Protein AF-A0A7K3UC70-F1 (afdb_monomer_lite)

Organism: NCBI:txid396

Foldseek 3Di:
DPPPFFQFAPALVVLLVVLVVLLVCCLVVLPDPLVSQLSSQLSNLLLVLLVVLVVVVDDDPVSLVVSLVSSLVSSVVSSVSSCVSHPDNPPPSLAPDPCDVVNLCCLQVVLVVLVVVLVVVVVVVDPDPDDPVVVVVCNHGGPNPSSSNSSSSNSRSNSNVNSVVSSVVNVCVVDDDD

Radius of gyration: 18.31 Å; chains: 1; bounding box: 40×29×71 Å

pLDDT: mean 73.41, std 16.17, range [37.94, 95.94]

Sequence (178 aa):
MSDIRLGIGCYPILITIVASYIYLKSILEKKFNRQEIIFSSLIMSIFLASIIYYLNGTVSTQHFVASQVMATVFFFLLVQMAMSNAAVNPGPVLLDGGARHTTLAAIVLLPAPALLIGDYVMAHISPRCTGAKCAAFEFIFGSDEIFTVFYWLNTIGSVLLISGVVSIIILTRRFPNK

Structure (mmCIF, N/CA/C/O backbone):
data_AF-A0A7K3UC70-F1
#
_entry.id   AF-A0A7K3UC70-F1
#
loop_
_atom_site.group_PDB
_atom_site.id
_atom_site.type_symbol
_atom_site.label_atom_id
_atom_site.label_alt_id
_atom_site.label_comp_id
_atom_site.label_asym_id
_atom_site.label_entity_id
_atom_site.label_seq_id
_atom_site.pdbx_PDB_ins_code
_atom_site.Cartn_x
_atom_site.Cartn_y
_atom_site.Cartn_z
_atom_site.occupancy
_atom_site.B_iso_or_equiv
_atom_site.auth_seq_id
_atom_site.auth_comp_id
_atom_site.auth_asym_id
_atom_site.auth_atom_id
_atom_site.pdbx_PDB_model_num
ATOM 1 N N . MET A 1 1 ? -0.541 -1.986 -35.981 1.00 41.59 1 MET A N 1
ATOM 2 C CA . MET A 1 1 ? -1.310 -1.971 -34.722 1.00 41.59 1 MET A CA 1
ATOM 3 C C . MET A 1 1 ? -0.485 -1.164 -33.749 1.00 41.59 1 MET A C 1
ATOM 5 O O . MET A 1 1 ? 0.656 -1.527 -33.518 1.00 41.59 1 MET A O 1
ATOM 9 N N . SER A 1 2 ? -0.980 -0.007 -33.329 1.00 37.94 2 SER A N 1
ATOM 10 C CA . SER A 1 2 ? -0.282 0.857 -32.381 1.00 37.94 2 SER A CA 1
ATOM 11 C C . SER A 1 2 ? -0.280 0.141 -31.033 1.00 37.94 2 SER A C 1
ATOM 13 O O . SER A 1 2 ? -1.349 -0.027 -30.449 1.00 37.94 2 SER A O 1
ATOM 15 N N . ASP A 1 3 ? 0.877 -0.349 -30.590 1.00 44.00 3 ASP A N 1
ATOM 16 C CA . ASP A 1 3 ? 1.018 -0.989 -29.284 1.00 44.00 3 ASP A CA 1
ATOM 17 C C . ASP A 1 3 ? 0.645 0.027 -28.202 1.00 44.00 3 ASP A C 1
ATOM 19 O O . ASP A 1 3 ? 1.402 0.953 -27.903 1.00 44.00 3 ASP A O 1
ATOM 23 N N . ILE A 1 4 ? -0.550 -0.123 -27.631 1.00 49.44 4 ILE A N 1
ATOM 24 C CA . ILE A 1 4 ? -0.954 0.593 -26.424 1.00 49.44 4 ILE A CA 1
ATOM 25 C C . ILE A 1 4 ? -0.129 -0.015 -25.290 1.00 49.44 4 ILE A C 1
ATOM 27 O O . ILE A 1 4 ? -0.556 -0.952 -24.617 1.00 49.44 4 ILE A O 1
ATOM 31 N N . ARG A 1 5 ? 1.094 0.484 -25.112 1.00 53.06 5 ARG A N 1
ATOM 32 C CA . ARG A 1 5 ? 1.889 0.194 -23.923 1.00 53.06 5 ARG A CA 1
ATOM 33 C C . ARG A 1 5 ? 1.264 0.947 -22.758 1.00 53.06 5 ARG A C 1
ATOM 35 O O . ARG A 1 5 ? 1.411 2.160 -22.628 1.00 53.06 5 ARG A O 1
ATOM 42 N N . LEU A 1 6 ? 0.507 0.223 -21.943 1.00 59.06 6 LEU A N 1
ATOM 43 C CA . LEU A 1 6 ? 0.057 0.706 -20.647 1.00 59.06 6 LEU A CA 1
ATOM 44 C C . LEU A 1 6 ? 1.291 0.859 -19.753 1.00 59.06 6 LEU A C 1
ATOM 46 O O . LEU A 1 6 ? 1.900 -0.133 -19.357 1.00 59.06 6 LEU A O 1
ATOM 50 N N . GLY A 1 7 ? 1.664 2.105 -19.447 1.00 74.06 7 GLY A N 1
ATOM 51 C CA . GLY A 1 7 ? 2.764 2.374 -18.517 1.00 74.06 7 GLY A CA 1
ATOM 52 C C . GLY A 1 7 ? 2.517 1.701 -17.163 1.00 74.06 7 GLY A C 1
ATOM 53 O O . GLY A 1 7 ? 3.372 0.988 -16.651 1.00 74.06 7 GLY A O 1
ATOM 54 N N . ILE A 1 8 ? 1.293 1.817 -16.647 1.00 82.81 8 ILE A N 1
ATOM 55 C CA . ILE A 1 8 ? 0.839 1.145 -15.427 1.00 82.81 8 ILE A CA 1
ATOM 56 C C . ILE A 1 8 ? -0.019 -0.065 -15.808 1.00 82.81 8 ILE A C 1
ATOM 58 O O . ILE A 1 8 ? -0.987 0.082 -16.554 1.00 82.81 8 ILE A O 1
ATOM 62 N N . GLY A 1 9 ? 0.296 -1.248 -15.277 1.00 82.19 9 GLY A N 1
ATOM 63 C CA . GLY A 1 9 ? -0.438 -2.474 -15.597 1.00 82.19 9 GLY A CA 1
ATOM 64 C C . GLY A 1 9 ? -1.866 -2.511 -15.065 1.00 82.19 9 GLY A C 1
ATOM 65 O O . GLY A 1 9 ? -2.245 -1.779 -14.146 1.00 82.19 9 GLY A O 1
ATOM 66 N N . CYS A 1 10 ? -2.671 -3.425 -15.605 1.0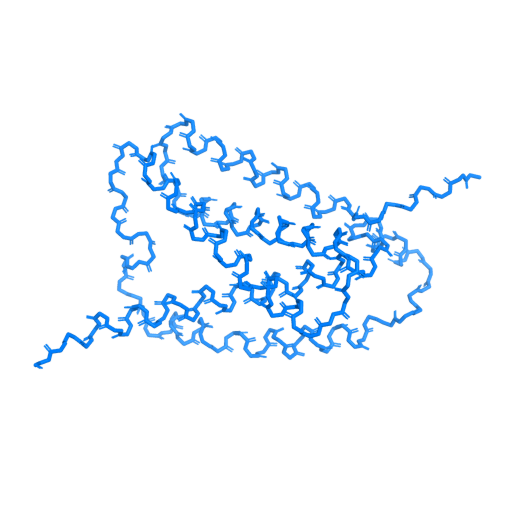0 82.81 10 CYS A N 1
ATOM 67 C CA . CYS A 1 10 ? -4.068 -3.560 -15.198 1.00 82.81 10 CYS A CA 1
ATOM 68 C C . CYS A 1 10 ? -4.226 -4.023 -13.740 1.00 82.81 10 CYS A C 1
ATOM 70 O O . CYS A 1 10 ? -5.171 -3.604 -13.074 1.00 82.81 10 CYS A O 1
ATOM 72 N N . TYR A 1 11 ? -3.321 -4.854 -13.218 1.00 83.94 11 TYR A N 1
ATOM 73 C CA . TYR A 1 11 ? -3.406 -5.375 -11.850 1.00 83.94 11 TYR A CA 1
ATOM 74 C C . TYR A 1 11 ? -3.355 -4.285 -10.766 1.00 83.94 11 TYR A C 1
ATOM 76 O O . TYR A 1 11 ? -4.316 -4.206 -9.997 1.00 83.94 11 TYR A O 1
ATOM 84 N N . PRO A 1 12 ? -2.315 -3.421 -10.687 1.00 84.06 12 PRO A N 1
ATOM 85 C CA . PRO A 1 12 ? -2.241 -2.379 -9.659 1.00 84.06 12 PRO A CA 1
ATOM 86 C C . PRO A 1 12 ? -3.416 -1.393 -9.736 1.00 84.06 12 PRO A C 1
ATOM 88 O O . PRO A 1 12 ? -3.856 -0.884 -8.705 1.00 84.06 12 PRO A O 1
ATOM 91 N N . ILE A 1 13 ? -3.978 -1.171 -10.928 1.00 88.00 13 ILE A N 1
ATOM 92 C CA . ILE A 1 13 ? -5.171 -0.338 -11.119 1.00 88.00 13 ILE A CA 1
ATOM 93 C C . ILE A 1 13 ? -6.411 -1.049 -10.565 1.00 88.00 13 ILE A C 1
ATOM 95 O O . ILE A 1 13 ? -7.107 -0.503 -9.708 1.00 88.00 13 ILE A O 1
ATOM 99 N N . LEU A 1 14 ? -6.682 -2.278 -11.014 1.00 86.25 14 LEU A N 1
ATOM 100 C CA . LEU A 1 14 ? -7.871 -3.037 -10.620 1.00 86.25 14 LEU A CA 1
ATOM 101 C C . LEU A 1 14 ? -7.903 -3.302 -9.115 1.00 86.25 14 LEU A C 1
ATOM 103 O O . LEU A 1 14 ? -8.939 -3.091 -8.482 1.00 86.25 14 LEU A O 1
ATOM 107 N N . ILE A 1 15 ? -6.777 -3.713 -8.524 1.00 87.44 15 ILE A N 1
ATOM 108 C CA . ILE A 1 15 ? -6.712 -3.974 -7.084 1.00 87.44 15 ILE A CA 1
ATOM 109 C C . ILE A 1 15 ? -6.933 -2.693 -6.276 1.00 87.44 15 ILE A C 1
ATOM 111 O O . ILE A 1 15 ? -7.636 -2.730 -5.268 1.00 87.44 15 ILE A O 1
ATOM 115 N N . THR A 1 16 ? -6.425 -1.549 -6.745 1.00 91.81 16 THR A N 1
ATOM 116 C CA . THR A 1 16 ? -6.660 -0.256 -6.091 1.00 91.81 16 THR A CA 1
ATOM 117 C 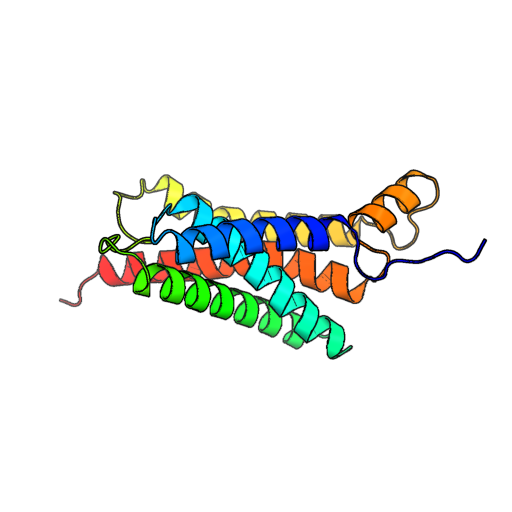C . THR A 1 16 ? -8.111 0.188 -6.210 1.00 91.81 16 THR A C 1
ATOM 119 O O . THR A 1 16 ? -8.658 0.703 -5.237 1.00 91.81 16 THR A O 1
ATOM 122 N N . ILE A 1 17 ? -8.771 -0.042 -7.349 1.00 93.56 17 ILE A N 1
ATOM 123 C CA . ILE A 1 17 ? -10.206 0.245 -7.516 1.00 93.56 17 ILE A CA 1
ATOM 124 C C . ILE A 1 17 ? -11.032 -0.599 -6.541 1.00 93.56 17 ILE A C 1
ATOM 126 O O . ILE A 1 17 ? -11.879 -0.059 -5.829 1.00 93.56 17 ILE A O 1
ATOM 130 N N . VAL A 1 18 ? -10.761 -1.906 -6.463 1.00 92.50 18 VAL A N 1
ATOM 131 C CA . VAL A 1 18 ? -11.453 -2.815 -5.536 1.00 92.50 18 VAL A CA 1
ATOM 132 C C . VAL A 1 18 ? -11.194 -2.413 -4.083 1.00 92.50 18 VAL A C 1
ATOM 134 O O . VAL A 1 18 ? -12.140 -2.309 -3.302 1.00 92.50 18 VAL A O 1
ATOM 137 N N . ALA A 1 19 ? -9.942 -2.124 -3.722 1.00 90.56 19 ALA A N 1
ATOM 138 C CA . ALA A 1 19 ? -9.577 -1.647 -2.390 1.00 90.56 19 ALA A CA 1
ATOM 139 C C . ALA A 1 19 ? -10.296 -0.336 -2.043 1.00 90.56 19 ALA A C 1
ATOM 141 O O . ALA A 1 19 ? -10.899 -0.234 -0.978 1.00 90.56 19 ALA A O 1
ATOM 142 N N . SER A 1 20 ? -10.310 0.626 -2.967 1.00 95.50 20 SER A N 1
ATOM 143 C CA . SER A 1 20 ? -10.996 1.911 -2.794 1.00 95.50 20 SER A CA 1
ATOM 144 C C . SER A 1 20 ? -12.498 1.727 -2.609 1.00 95.50 20 SER A C 1
ATOM 146 O O . SER A 1 20 ? -13.086 2.353 -1.730 1.00 95.50 20 SER A O 1
ATOM 148 N N . TYR A 1 21 ? -13.123 0.834 -3.382 1.00 95.94 21 TYR A N 1
ATOM 149 C CA . TYR A 1 21 ? -14.537 0.498 -3.227 1.00 95.94 21 TYR A CA 1
ATOM 150 C C . TYR A 1 21 ? -14.833 -0.102 -1.846 1.00 95.94 21 TYR A C 1
ATOM 152 O O . TYR A 1 21 ? -15.752 0.359 -1.171 1.00 95.94 21 TYR A O 1
ATOM 160 N N . ILE A 1 22 ? -14.044 -1.085 -1.399 1.00 92.69 22 ILE A N 1
ATOM 161 C CA . ILE A 1 22 ? -14.200 -1.716 -0.076 1.00 92.69 22 ILE A CA 1
ATOM 162 C C . ILE A 1 22 ? -14.021 -0.681 1.044 1.00 92.69 22 ILE A C 1
ATOM 164 O O . ILE A 1 22 ? -14.820 -0.640 1.984 1.00 92.69 22 ILE A O 1
ATOM 168 N N . TYR A 1 23 ? -13.009 0.181 0.930 1.00 94.06 23 TYR A N 1
ATOM 169 C CA . TYR A 1 23 ? -12.727 1.233 1.903 1.00 94.06 23 TYR A CA 1
ATOM 170 C C . TYR A 1 23 ? -13.873 2.248 1.992 1.00 94.06 23 TYR A C 1
ATOM 172 O O . TYR A 1 23 ? -14.397 2.509 3.077 1.00 94.06 23 TYR A O 1
ATOM 180 N N . LEU A 1 24 ? -14.326 2.770 0.847 1.00 94.56 24 LEU A N 1
ATOM 181 C CA . LEU A 1 24 ? -15.444 3.715 0.776 1.00 94.56 24 LEU A CA 1
ATOM 182 C C . LEU A 1 24 ? -16.738 3.094 1.297 1.00 94.56 24 LEU A C 1
ATOM 184 O O . LEU A 1 24 ? -17.438 3.723 2.087 1.00 94.56 24 LEU A O 1
ATOM 188 N N . LYS A 1 25 ? -17.035 1.849 0.910 1.00 93.06 25 LYS A N 1
ATOM 189 C CA . LYS A 1 25 ? -18.185 1.102 1.425 1.00 93.06 25 LYS A CA 1
ATOM 190 C C . LYS A 1 25 ? -18.126 0.982 2.950 1.00 93.06 25 LYS A C 1
ATOM 192 O O . LYS A 1 25 ? -19.127 1.246 3.609 1.00 93.06 25 LYS A O 1
ATOM 197 N N . SER A 1 26 ? -16.961 0.651 3.510 1.00 88.88 26 SER A N 1
ATOM 198 C CA . SER A 1 26 ? -16.768 0.533 4.964 1.00 88.88 26 SER A CA 1
ATOM 199 C C . SER A 1 26 ? -17.029 1.857 5.691 1.00 88.88 26 SER A C 1
ATOM 201 O O . SER A 1 26 ? -17.698 1.872 6.726 1.00 88.88 26 SER A O 1
ATOM 203 N N . ILE A 1 27 ? -16.565 2.979 5.126 1.00 91.06 27 ILE A N 1
ATOM 204 C CA . ILE A 1 27 ? -16.821 4.322 5.669 1.00 91.06 27 ILE A CA 1
ATOM 205 C C . ILE A 1 27 ? -18.306 4.689 5.577 1.00 91.06 27 ILE A C 1
ATOM 207 O O . ILE A 1 27 ? -18.882 5.150 6.563 1.00 91.06 27 ILE A O 1
ATOM 211 N N . LEU A 1 28 ? -18.937 4.482 4.418 1.00 91.81 28 LEU A N 1
ATOM 212 C CA . LEU A 1 28 ? -20.335 4.854 4.180 1.00 91.81 28 LEU A CA 1
ATOM 213 C C . LEU A 1 28 ? -21.306 4.032 5.031 1.00 91.81 28 LEU A C 1
ATOM 215 O O . LEU A 1 28 ? -22.245 4.582 5.604 1.00 91.81 28 LEU A O 1
ATOM 219 N N . GLU A 1 29 ? -21.064 2.726 5.157 1.00 90.56 29 GLU A N 1
ATOM 220 C CA . GLU A 1 29 ? -21.867 1.845 6.010 1.00 90.56 29 GLU A CA 1
ATOM 221 C C . GLU A 1 29 ? -21.551 2.014 7.504 1.00 90.56 29 GLU A C 1
ATOM 223 O O . GLU A 1 29 ? -22.253 1.445 8.342 1.00 90.56 29 GLU A O 1
ATOM 228 N N . LYS A 1 30 ? -20.492 2.762 7.851 1.00 86.31 30 LYS A N 1
ATOM 229 C CA . LYS A 1 30 ? -19.955 2.917 9.215 1.00 86.31 30 LYS A CA 1
ATOM 230 C C . LYS A 1 30 ? -19.663 1.585 9.922 1.00 86.31 30 LYS A C 1
ATOM 232 O O . LYS A 1 30 ? -19.593 1.535 11.154 1.00 86.31 30 LYS A O 1
ATOM 237 N N . LYS A 1 31 ? -19.495 0.502 9.155 1.00 83.75 31 LYS A N 1
ATOM 238 C CA . LYS A 1 31 ? -19.147 -0.830 9.653 1.00 83.75 31 LYS A CA 1
ATOM 239 C C . LYS A 1 31 ? -17.636 -0.964 9.673 1.00 83.75 31 LYS A C 1
ATOM 241 O O . LYS A 1 31 ? -16.978 -0.871 8.641 1.00 83.75 31 LYS A O 1
ATOM 246 N N . PHE A 1 32 ? -17.090 -1.222 10.854 1.00 81.56 32 PHE A N 1
ATOM 247 C CA . PHE A 1 32 ? -15.655 -1.383 11.018 1.00 81.56 32 PHE A CA 1
ATOM 248 C C . PHE A 1 32 ? -15.257 -2.859 10.900 1.00 81.56 32 PHE A C 1
ATOM 250 O O . PHE A 1 32 ? -15.145 -3.563 11.904 1.00 81.56 32 PHE A O 1
ATOM 257 N N . ASN A 1 33 ? -15.033 -3.341 9.673 1.00 86.00 33 ASN A N 1
ATOM 258 C CA . ASN A 1 33 ? -14.322 -4.604 9.476 1.00 86.00 33 ASN A CA 1
ATOM 259 C C . ASN A 1 33 ? -12.810 -4.333 9.458 1.00 86.00 33 ASN A C 1
ATOM 261 O O . ASN A 1 33 ? -12.257 -3.814 8.488 1.00 86.00 33 ASN A O 1
ATOM 265 N N . ARG A 1 34 ? -12.139 -4.693 10.558 1.00 83.25 34 ARG A N 1
ATOM 266 C CA . ARG A 1 34 ? -10.708 -4.441 10.784 1.00 83.25 34 ARG A CA 1
ATOM 267 C C . ARG A 1 34 ? -9.830 -4.917 9.623 1.00 83.25 34 ARG A C 1
ATOM 269 O O . ARG A 1 34 ? -8.935 -4.187 9.211 1.00 83.25 34 ARG A O 1
ATOM 276 N N . GLN A 1 35 ? -10.069 -6.124 9.112 1.00 83.62 35 GLN A N 1
ATOM 277 C CA . GLN A 1 35 ? -9.226 -6.715 8.067 1.00 83.62 35 GLN A CA 1
ATOM 278 C C . GLN A 1 35 ? -9.408 -6.000 6.728 1.00 83.62 35 GLN A C 1
ATOM 280 O O . GLN A 1 35 ? -8.423 -5.668 6.075 1.00 83.62 35 GLN A O 1
ATOM 285 N N . GLU A 1 36 ? -10.655 -5.709 6.358 1.00 86.38 36 GLU A N 1
ATOM 286 C CA . GLU A 1 36 ? -10.985 -4.992 5.124 1.00 86.38 36 GLU A CA 1
ATOM 287 C C . GLU A 1 36 ? -10.395 -3.582 5.123 1.00 86.38 36 GLU A C 1
ATOM 289 O O . GLU A 1 36 ? -9.792 -3.176 4.131 1.00 86.38 36 GLU A O 1
ATOM 294 N N . ILE A 1 37 ? -10.499 -2.855 6.240 1.00 88.62 37 ILE A N 1
ATOM 295 C CA . ILE A 1 37 ? -9.961 -1.494 6.368 1.00 88.62 37 ILE A CA 1
ATOM 296 C C . ILE A 1 37 ? -8.433 -1.497 6.314 1.00 88.62 37 ILE A C 1
ATOM 298 O O . ILE A 1 37 ? -7.861 -0.694 5.583 1.00 88.62 37 ILE A O 1
ATOM 302 N N . ILE A 1 38 ? -7.759 -2.400 7.035 1.00 87.50 38 ILE A N 1
ATOM 303 C CA . ILE A 1 38 ? -6.291 -2.508 6.986 1.00 87.50 38 ILE A CA 1
ATOM 304 C C . ILE A 1 38 ? -5.826 -2.861 5.571 1.00 87.50 38 ILE A C 1
ATOM 306 O O . ILE A 1 38 ? -4.952 -2.185 5.031 1.00 87.50 38 ILE A O 1
ATOM 310 N N . PHE A 1 39 ? -6.416 -3.889 4.956 1.00 87.94 39 PHE A N 1
ATOM 311 C CA . PHE A 1 39 ? -6.027 -4.329 3.618 1.00 87.94 39 PHE A CA 1
ATOM 312 C C . PHE A 1 39 ? -6.251 -3.232 2.574 1.00 87.94 39 PHE A C 1
ATOM 314 O O . PHE A 1 39 ? -5.342 -2.900 1.816 1.00 87.94 39 PHE A O 1
ATOM 321 N N . SER A 1 40 ? -7.438 -2.626 2.563 1.00 91.38 40 SER A N 1
ATOM 322 C CA . SER A 1 40 ? -7.756 -1.574 1.599 1.00 91.38 40 SER A CA 1
ATOM 323 C C . SER A 1 40 ? -6.902 -0.320 1.796 1.00 91.38 40 SER A C 1
ATOM 325 O O . SER A 1 40 ? -6.386 0.213 0.816 1.00 91.38 40 SER A O 1
ATOM 327 N N . SER A 1 41 ? -6.662 0.094 3.046 1.00 92.31 41 SER A N 1
ATOM 328 C CA . SER A 1 41 ? -5.797 1.241 3.359 1.00 92.31 41 SER A CA 1
ATOM 329 C C . SER A 1 41 ? -4.359 1.008 2.901 1.00 92.31 41 SER A C 1
ATOM 331 O O . SER A 1 41 ? -3.727 1.933 2.402 1.00 92.31 41 SER A O 1
ATOM 333 N N . LEU A 1 42 ? -3.851 -0.223 3.042 1.00 90.50 42 LEU A N 1
ATOM 334 C CA . LEU A 1 42 ? -2.506 -0.602 2.606 1.00 90.50 42 LEU A CA 1
ATOM 335 C C . LEU A 1 42 ? -2.370 -0.532 1.082 1.00 90.50 42 LEU A C 1
ATOM 337 O O . LEU A 1 42 ? -1.444 0.094 0.574 1.00 90.50 42 LEU A O 1
ATOM 341 N N . ILE A 1 43 ? -3.299 -1.141 0.342 1.00 90.31 43 ILE A N 1
ATOM 342 C CA . ILE A 1 43 ? -3.260 -1.125 -1.127 1.00 90.31 43 ILE A CA 1
ATOM 343 C C . ILE A 1 43 ? -3.379 0.308 -1.660 1.00 90.31 43 ILE A C 1
ATOM 345 O O . ILE A 1 43 ? -2.605 0.708 -2.531 1.00 90.31 43 ILE A O 1
ATOM 349 N N . MET A 1 44 ? -4.309 1.097 -1.112 1.00 95.19 44 MET A N 1
ATOM 350 C CA . MET A 1 44 ? -4.487 2.494 -1.509 1.00 95.19 44 MET A CA 1
ATOM 351 C C . MET A 1 44 ? -3.248 3.340 -1.205 1.00 95.19 44 MET A C 1
ATOM 353 O O . MET A 1 44 ? -2.855 4.157 -2.037 1.00 95.19 44 MET A O 1
ATOM 357 N N . SER A 1 45 ? -2.614 3.148 -0.046 1.00 94.00 45 SER A N 1
ATOM 358 C CA . SER A 1 45 ? -1.448 3.938 0.344 1.00 94.00 45 SER A CA 1
ATOM 359 C C . SER A 1 45 ? -0.205 3.619 -0.488 1.00 94.00 45 SER A C 1
ATOM 361 O O . SER A 1 45 ? 0.497 4.547 -0.897 1.00 94.00 45 SER A O 1
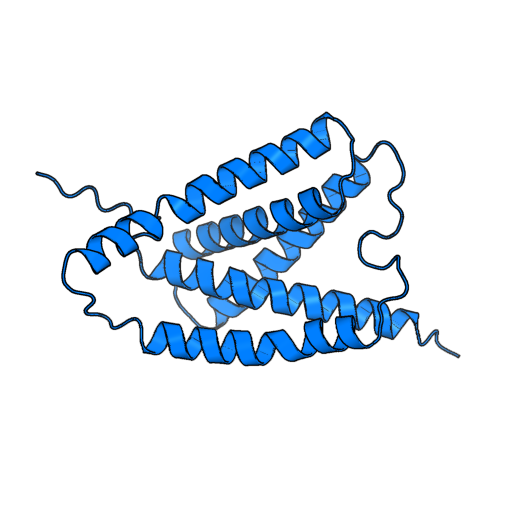ATOM 363 N N . ILE A 1 46 ? 0.028 2.335 -0.790 1.00 92.19 46 ILE A N 1
ATOM 364 C CA . ILE A 1 46 ? 1.088 1.875 -1.699 1.00 92.19 46 ILE A CA 1
ATOM 365 C C . ILE A 1 46 ? 0.899 2.521 -3.068 1.00 92.19 46 ILE A C 1
ATOM 367 O O . ILE A 1 46 ? 1.813 3.167 -3.575 1.00 92.19 46 ILE A O 1
ATOM 371 N N . PHE A 1 47 ? -0.296 2.388 -3.650 1.00 93.00 47 PHE A N 1
ATOM 372 C CA . PHE A 1 47 ? -0.572 2.903 -4.986 1.00 93.00 47 PHE A CA 1
ATOM 373 C C . PHE A 1 47 ? -0.450 4.429 -5.053 1.00 93.00 47 PHE A C 1
ATOM 375 O O . PHE A 1 47 ? 0.183 4.953 -5.969 1.00 93.00 47 PHE A O 1
ATOM 382 N N . LEU A 1 48 ? -0.996 5.146 -4.063 1.00 95.00 48 LEU A N 1
ATOM 383 C CA . LEU A 1 48 ? -0.948 6.607 -4.013 1.00 95.00 48 LEU A CA 1
ATOM 384 C C . LEU A 1 48 ? 0.491 7.128 -3.912 1.00 95.00 48 LEU A C 1
ATOM 386 O O . LEU A 1 48 ? 0.876 8.017 -4.671 1.00 95.00 48 LEU A O 1
ATOM 390 N N . ALA A 1 49 ? 1.301 6.556 -3.017 1.00 92.94 49 ALA A N 1
ATOM 391 C CA . ALA A 1 49 ? 2.706 6.933 -2.900 1.00 92.94 49 ALA A CA 1
ATOM 392 C C . ALA A 1 49 ? 3.484 6.604 -4.182 1.00 92.94 49 ALA A C 1
ATOM 394 O O . ALA A 1 49 ? 4.268 7.427 -4.651 1.00 92.94 49 ALA A O 1
ATOM 395 N N . SER A 1 50 ? 3.240 5.440 -4.790 1.00 91.81 50 SER A N 1
ATOM 396 C CA . SER A 1 50 ? 3.891 5.061 -6.046 1.00 91.81 50 SER A CA 1
ATOM 397 C C . SER A 1 50 ? 3.545 6.004 -7.193 1.00 91.81 50 SER A C 1
ATOM 399 O O . SER A 1 50 ? 4.446 6.372 -7.935 1.00 91.81 50 SER A O 1
ATOM 401 N N . ILE A 1 51 ? 2.292 6.460 -7.312 1.00 92.00 51 ILE A N 1
ATOM 402 C CA . ILE A 1 51 ? 1.911 7.462 -8.321 1.00 92.00 51 ILE A CA 1
ATOM 403 C C . ILE A 1 51 ? 2.619 8.795 -8.083 1.00 92.00 51 ILE A C 1
ATOM 405 O O . ILE A 1 51 ? 3.145 9.371 -9.030 1.00 92.00 51 ILE A O 1
ATOM 409 N N . ILE A 1 52 ? 2.653 9.294 -6.846 1.00 92.75 52 ILE A N 1
ATOM 410 C CA . ILE A 1 52 ? 3.275 10.594 -6.548 1.00 92.75 52 ILE A CA 1
ATOM 411 C C . ILE A 1 52 ? 4.754 10.590 -6.949 1.00 92.75 52 ILE A C 1
ATOM 413 O O . ILE A 1 52 ? 5.221 11.512 -7.615 1.00 92.75 52 ILE A O 1
ATOM 417 N N . TYR A 1 53 ? 5.486 9.536 -6.586 1.00 89.19 53 TYR A N 1
ATOM 418 C CA . TYR A 1 53 ? 6.906 9.428 -6.922 1.00 89.19 53 TYR A CA 1
ATOM 419 C C . TYR A 1 53 ? 7.154 9.069 -8.387 1.00 89.19 53 TYR A C 1
ATOM 421 O O . TYR A 1 53 ? 8.136 9.535 -8.961 1.00 89.19 53 TYR A O 1
ATOM 429 N N . TYR A 1 54 ? 6.242 8.328 -9.015 1.00 88.56 54 TYR A N 1
ATOM 430 C CA . TYR A 1 54 ? 6.256 8.105 -10.456 1.00 88.56 54 TYR A CA 1
ATOM 431 C C . TYR A 1 54 ? 6.144 9.424 -11.236 1.00 88.56 54 TYR A C 1
ATOM 433 O O . TYR A 1 54 ? 6.955 9.681 -12.122 1.00 88.56 54 TYR A O 1
ATOM 441 N N . LEU A 1 55 ? 5.202 10.296 -10.860 1.00 88.75 55 LEU A N 1
ATOM 442 C CA . LEU A 1 55 ? 4.988 11.590 -11.520 1.00 88.75 55 LEU A CA 1
ATOM 443 C C . LEU A 1 55 ? 6.156 12.569 -11.335 1.00 88.75 55 LEU A C 1
ATOM 445 O O . LEU A 1 55 ? 6.363 13.432 -12.185 1.00 88.75 55 LEU A O 1
ATOM 449 N N . ASN A 1 56 ? 6.940 12.427 -10.262 1.00 88.12 56 ASN A N 1
ATOM 450 C CA . ASN A 1 56 ? 8.151 13.225 -10.056 1.00 88.12 56 ASN A CA 1
ATOM 451 C C . ASN A 1 56 ? 9.300 12.822 -11.000 1.00 88.12 56 ASN A C 1
ATOM 453 O O . ASN A 1 56 ? 10.218 13.612 -11.205 1.00 88.12 56 ASN A O 1
ATOM 457 N N . GLY A 1 57 ? 9.271 11.610 -11.570 1.00 77.94 57 GLY A N 1
ATOM 458 C CA . GLY A 1 57 ? 10.233 11.138 -12.576 1.00 77.94 57 GLY A CA 1
ATOM 459 C C . GLY A 1 57 ? 11.672 10.934 -12.080 1.00 77.94 57 GLY A C 1
ATOM 460 O O . GLY A 1 57 ? 12.543 10.551 -12.859 1.00 77.94 57 GLY A O 1
ATOM 461 N N . THR A 1 58 ? 11.949 11.173 -10.797 1.00 78.06 58 THR A N 1
ATOM 462 C CA . THR A 1 58 ? 13.282 11.067 -10.202 1.00 78.06 58 THR A CA 1
ATOM 463 C C . THR A 1 58 ? 13.456 9.747 -9.462 1.00 78.06 58 THR A C 1
ATOM 465 O O . THR A 1 58 ? 12.803 9.466 -8.456 1.00 78.06 58 THR A O 1
ATOM 468 N N . VAL A 1 59 ? 14.405 8.940 -9.935 1.00 77.75 59 VAL A N 1
ATOM 469 C CA . VAL A 1 59 ? 14.765 7.671 -9.300 1.00 77.75 59 VAL A CA 1
ATOM 470 C C . VAL A 1 59 ? 16.052 7.863 -8.509 1.00 77.75 59 VAL A C 1
ATOM 472 O O . VAL A 1 59 ? 17.134 8.017 -9.070 1.00 77.75 59 VAL A O 1
ATOM 475 N N . SER A 1 60 ? 15.945 7.875 -7.183 1.00 79.19 60 SER A N 1
ATOM 476 C CA . SER A 1 60 ? 17.106 7.803 -6.295 1.00 79.19 60 SER A CA 1
ATOM 477 C C . SER A 1 60 ? 16.761 7.035 -5.024 1.00 79.19 60 SER A C 1
ATOM 479 O O . SER A 1 60 ? 15.596 6.950 -4.634 1.00 79.19 60 SER A O 1
ATOM 481 N N . THR A 1 61 ? 17.776 6.521 -4.328 1.00 74.38 61 THR A N 1
ATOM 482 C CA . THR A 1 61 ? 17.590 5.799 -3.059 1.00 74.38 61 THR A CA 1
ATOM 483 C C . THR A 1 61 ? 16.821 6.622 -2.025 1.00 74.38 61 THR A C 1
ATOM 485 O O . THR A 1 61 ? 15.992 6.086 -1.295 1.00 74.38 61 THR A O 1
ATOM 488 N N . GLN A 1 62 ? 17.033 7.942 -1.999 1.00 74.38 62 GLN A N 1
ATOM 489 C CA . GLN A 1 62 ? 16.293 8.848 -1.118 1.00 74.38 62 GLN A CA 1
ATOM 490 C C . GLN A 1 62 ? 14.801 8.896 -1.470 1.00 74.38 62 GLN A C 1
ATOM 492 O O . GLN A 1 62 ? 13.969 8.887 -0.567 1.00 74.38 62 GLN A O 1
ATOM 497 N N . HIS A 1 63 ? 14.457 8.890 -2.762 1.00 78.62 63 HIS A N 1
ATOM 498 C CA . HIS A 1 63 ? 13.064 8.856 -3.212 1.00 78.62 63 HIS A CA 1
ATOM 499 C C . HIS A 1 63 ? 12.389 7.531 -2.848 1.00 78.62 63 HIS A C 1
ATOM 501 O O . HIS A 1 63 ? 11.238 7.556 -2.427 1.00 78.62 63 HIS A O 1
ATOM 507 N N . PHE A 1 64 ? 13.097 6.398 -2.919 1.00 79.69 64 PHE A N 1
ATOM 508 C CA . PHE A 1 64 ? 12.556 5.103 -2.482 1.00 79.69 64 PHE A CA 1
ATOM 509 C C . PHE A 1 64 ? 12.270 5.058 -0.980 1.00 79.69 64 PHE A C 1
ATOM 511 O O . PHE A 1 64 ? 11.206 4.610 -0.562 1.00 79.69 64 PHE A O 1
ATOM 518 N N . VAL A 1 65 ? 13.193 5.545 -0.149 1.00 74.81 65 VAL A N 1
ATOM 519 C CA . VAL A 1 65 ? 12.955 5.609 1.302 1.00 74.81 65 VAL A CA 1
ATOM 520 C C . VAL A 1 65 ? 11.789 6.551 1.601 1.00 74.81 65 VAL A C 1
ATOM 522 O O . VAL A 1 65 ? 10.886 6.209 2.365 1.00 74.81 65 VAL A O 1
ATOM 525 N N . ALA A 1 66 ? 11.769 7.721 0.963 1.00 78.38 66 ALA A N 1
ATOM 526 C CA . ALA A 1 66 ? 10.714 8.701 1.163 1.00 78.38 66 ALA A CA 1
ATOM 527 C C . ALA A 1 66 ? 9.339 8.189 0.687 1.00 78.38 66 ALA A C 1
ATOM 529 O O . ALA A 1 66 ? 8.344 8.426 1.373 1.00 78.38 66 ALA A O 1
ATOM 530 N N . SER A 1 67 ? 9.271 7.417 -0.405 1.00 87.44 67 SER A N 1
ATOM 531 C CA . SER A 1 67 ? 8.022 6.810 -0.882 1.00 87.44 67 SER A CA 1
ATOM 532 C C . SER A 1 67 ? 7.475 5.772 0.095 1.00 87.44 67 SER A C 1
ATOM 534 O O . SER A 1 67 ? 6.275 5.770 0.370 1.00 87.44 67 SER A O 1
ATOM 536 N N . GLN A 1 68 ? 8.341 4.947 0.690 1.00 84.81 68 GLN A N 1
ATOM 537 C CA . GLN A 1 68 ? 7.936 3.947 1.683 1.00 84.81 68 GLN A CA 1
ATOM 538 C C . GLN A 1 68 ? 7.415 4.602 2.968 1.00 84.81 68 GLN A C 1
ATOM 540 O O . GLN A 1 68 ? 6.399 4.165 3.526 1.00 84.81 68 GLN A O 1
ATOM 545 N N . VAL A 1 69 ? 8.076 5.676 3.421 1.00 78.88 69 VAL A N 1
ATOM 546 C CA . VAL A 1 69 ? 7.620 6.492 4.558 1.00 78.88 69 VAL A CA 1
ATOM 547 C C . VAL A 1 69 ? 6.275 7.140 4.236 1.00 78.88 69 VAL A C 1
ATOM 549 O O . VAL A 1 69 ? 5.350 7.046 5.040 1.00 78.88 69 VAL A O 1
ATOM 552 N N . MET A 1 70 ? 6.120 7.727 3.048 1.00 86.06 70 MET A N 1
ATOM 553 C CA . MET A 1 70 ? 4.870 8.360 2.620 1.00 86.06 70 MET A CA 1
ATOM 554 C C . MET A 1 70 ? 3.710 7.357 2.541 1.00 86.06 70 MET A C 1
ATOM 556 O O . MET A 1 70 ? 2.641 7.621 3.088 1.00 86.06 70 MET A O 1
ATOM 560 N N . ALA A 1 71 ? 3.923 6.182 1.947 1.00 88.75 71 ALA A N 1
ATOM 561 C CA . ALA A 1 71 ? 2.935 5.102 1.916 1.00 88.75 71 ALA A CA 1
ATOM 562 C C . ALA A 1 71 ? 2.546 4.626 3.328 1.00 88.75 71 ALA A C 1
ATOM 564 O O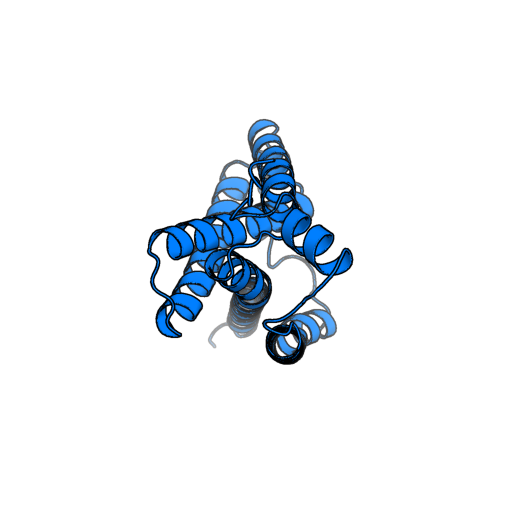 . ALA A 1 71 ? 1.380 4.335 3.596 1.00 88.75 71 ALA A O 1
ATOM 565 N N . THR A 1 72 ? 3.500 4.594 4.260 1.00 84.50 72 THR A N 1
ATOM 566 C CA . THR A 1 72 ? 3.235 4.264 5.669 1.00 84.50 72 THR A CA 1
ATOM 567 C C . THR A 1 72 ? 2.393 5.347 6.347 1.00 84.50 72 THR A C 1
ATOM 569 O O . THR A 1 72 ? 1.423 5.037 7.037 1.00 84.50 72 THR A O 1
ATOM 572 N N . VAL A 1 73 ? 2.711 6.625 6.121 1.00 82.06 73 VAL A N 1
ATOM 573 C CA . VAL A 1 73 ? 1.931 7.759 6.644 1.00 82.06 73 VAL A CA 1
ATOM 574 C C . VAL A 1 73 ? 0.505 7.733 6.097 1.00 82.06 73 VAL A C 1
ATOM 576 O O . VAL A 1 73 ? -0.444 7.805 6.875 1.00 82.06 73 VAL A O 1
ATOM 579 N N . PHE A 1 74 ? 0.335 7.562 4.784 1.00 90.75 74 PHE A N 1
ATOM 580 C CA . PHE A 1 74 ? -0.986 7.430 4.168 1.00 90.75 74 PHE A CA 1
ATOM 581 C C . PHE A 1 74 ? -1.774 6.254 4.738 1.00 90.75 74 PHE A C 1
ATOM 583 O O . PHE A 1 74 ? -2.957 6.414 5.025 1.00 90.75 74 PHE A O 1
ATOM 590 N N . PHE A 1 75 ? -1.131 5.107 4.966 1.00 92.19 75 PHE A N 1
ATOM 591 C CA . PHE A 1 75 ? -1.780 3.969 5.611 1.00 92.19 75 PHE A CA 1
ATOM 592 C C . PHE A 1 75 ? -2.353 4.349 6.983 1.00 92.19 75 PHE A C 1
ATOM 594 O O . PHE A 1 75 ? -3.536 4.126 7.236 1.00 92.19 75 PHE A O 1
ATOM 601 N N . PHE A 1 76 ? -1.547 4.962 7.857 1.00 85.81 76 PHE A N 1
ATOM 602 C CA . PHE A 1 76 ? -2.011 5.354 9.190 1.00 85.81 76 PHE A CA 1
ATOM 603 C C . PHE A 1 76 ? -3.105 6.425 9.137 1.00 85.81 76 PHE A C 1
ATOM 605 O O . PHE A 1 76 ? -4.065 6.329 9.900 1.00 85.81 76 PHE A O 1
ATOM 612 N N . LEU A 1 77 ? -3.008 7.395 8.221 1.00 87.62 77 LEU A N 1
ATOM 613 C CA . LEU A 1 77 ? -4.043 8.415 8.023 1.00 87.62 77 LEU A CA 1
ATOM 614 C C . LEU A 1 77 ? -5.373 7.806 7.566 1.00 87.62 77 LEU A C 1
ATOM 616 O O . LEU A 1 77 ? -6.420 8.168 8.100 1.00 87.62 77 LEU A O 1
ATOM 620 N N . LEU A 1 78 ? -5.342 6.863 6.619 1.00 91.00 78 LEU A N 1
ATOM 621 C CA . LEU A 1 78 ? -6.537 6.160 6.149 1.00 91.00 78 LEU A CA 1
ATOM 622 C C . LEU A 1 78 ? -7.151 5.323 7.279 1.00 91.00 78 LEU A C 1
ATOM 624 O O . LEU A 1 78 ? -8.324 5.483 7.610 1.00 91.00 78 LEU A O 1
ATOM 628 N N . VAL A 1 79 ? -6.354 4.512 7.975 1.00 88.44 79 VAL A N 1
ATOM 629 C CA . VAL A 1 79 ? -6.855 3.733 9.119 1.00 88.44 79 VAL A CA 1
ATOM 630 C C . VAL A 1 79 ? -7.445 4.650 10.196 1.00 88.44 79 VAL A C 1
ATOM 632 O O . VAL A 1 79 ? -8.525 4.364 10.712 1.00 88.44 79 VAL A O 1
ATOM 635 N N . GLN A 1 80 ? -6.796 5.776 10.508 1.00 85.12 80 GLN A N 1
ATOM 636 C CA . GLN A 1 80 ? -7.300 6.750 11.478 1.00 85.12 80 GLN A CA 1
ATOM 637 C C . GLN A 1 80 ? -8.622 7.385 11.038 1.00 85.12 80 GLN A C 1
ATOM 639 O O . GLN A 1 80 ? -9.543 7.471 11.850 1.00 85.12 80 GLN A O 1
ATOM 644 N N . MET A 1 81 ? -8.742 7.770 9.769 1.00 87.94 81 MET A N 1
ATOM 645 C CA . MET A 1 81 ? -9.969 8.329 9.199 1.00 87.94 81 MET A CA 1
ATOM 646 C C . MET A 1 81 ? -11.122 7.316 9.220 1.00 87.94 81 MET A C 1
ATOM 648 O O . MET A 1 81 ? -12.261 7.660 9.544 1.00 87.94 81 MET A O 1
ATOM 652 N N . ALA A 1 82 ? -10.840 6.050 8.910 1.00 87.56 82 ALA A N 1
ATOM 653 C CA . ALA A 1 82 ? -11.834 4.986 8.973 1.00 87.56 82 ALA A CA 1
ATOM 654 C C . ALA A 1 82 ? -12.275 4.699 10.419 1.00 87.56 82 ALA A C 1
ATOM 656 O O . ALA A 1 82 ? -13.465 4.512 10.674 1.00 87.56 82 ALA A O 1
ATOM 657 N N . MET A 1 83 ? -11.343 4.724 11.380 1.00 84.38 83 MET A N 1
ATOM 658 C CA . MET A 1 83 ? -11.659 4.584 12.806 1.00 84.38 83 MET A CA 1
ATOM 659 C C . MET A 1 83 ? -12.500 5.750 13.334 1.00 84.38 83 MET A C 1
ATOM 661 O O . MET A 1 83 ? -13.468 5.508 14.049 1.00 84.38 83 MET A O 1
ATOM 665 N N . SER A 1 84 ? -12.175 6.999 12.978 1.00 83.94 84 SER A N 1
ATOM 666 C CA . SER A 1 84 ? -12.937 8.171 13.439 1.00 83.94 84 SER A CA 1
ATOM 667 C C . SER A 1 84 ? -14.365 8.212 12.894 1.00 83.94 84 SER A C 1
ATOM 669 O O . SER A 1 84 ? -15.231 8.833 13.499 1.00 83.94 84 SER A O 1
ATOM 671 N N . ASN A 1 85 ? -14.612 7.547 11.761 1.00 84.69 85 ASN A N 1
ATOM 672 C CA . ASN A 1 85 ? -15.931 7.454 11.134 1.00 84.69 85 ASN A CA 1
ATOM 673 C C . ASN A 1 85 ? -16.746 6.223 11.576 1.00 84.69 85 ASN A C 1
ATOM 675 O O . ASN A 1 85 ? -17.912 6.096 11.192 1.00 84.69 85 ASN A O 1
ATOM 679 N N . ALA A 1 86 ? -16.168 5.310 12.363 1.00 83.19 86 ALA A N 1
ATOM 680 C CA . ALA A 1 86 ? -16.852 4.099 12.805 1.00 83.19 86 ALA A CA 1
ATOM 681 C C . ALA A 1 86 ? -17.984 4.422 13.797 1.00 83.19 86 ALA A C 1
ATOM 683 O O . ALA A 1 86 ? -17.801 5.187 14.741 1.00 83.19 86 ALA A O 1
ATOM 684 N N . ALA A 1 87 ? -19.158 3.804 13.615 1.00 76.38 87 ALA A N 1
ATOM 685 C CA . ALA A 1 87 ? -20.306 4.017 14.506 1.00 76.38 87 ALA A CA 1
ATOM 686 C C . ALA A 1 87 ? -20.103 3.420 15.913 1.00 76.38 87 ALA A C 1
ATOM 688 O O . ALA A 1 87 ? -20.716 3.869 16.877 1.00 76.38 87 ALA A O 1
ATOM 689 N N . VAL A 1 88 ? -19.246 2.404 16.027 1.00 74.19 88 VAL A N 1
ATOM 690 C CA . VAL A 1 88 ? -18.874 1.748 17.283 1.00 74.19 88 VAL A CA 1
ATOM 691 C C . VAL A 1 88 ? -17.380 1.947 17.464 1.00 74.19 88 VAL A C 1
ATOM 693 O O . VAL A 1 88 ? -16.628 1.590 16.562 1.00 74.19 88 VAL A O 1
ATOM 696 N N . ASN A 1 89 ? -16.959 2.492 18.612 1.00 68.00 89 ASN A N 1
ATOM 697 C CA . ASN A 1 89 ? -15.546 2.678 18.953 1.00 68.00 89 ASN A CA 1
ATOM 698 C C . ASN A 1 89 ? -14.809 1.330 18.833 1.00 68.00 89 ASN A C 1
ATOM 700 O O . ASN A 1 89 ? -14.998 0.469 19.695 1.00 68.00 89 ASN A O 1
ATOM 704 N N . PRO A 1 90 ? -13.977 1.108 17.796 1.00 60.06 90 PRO A N 1
ATOM 705 C CA . PRO A 1 90 ? -13.498 -0.232 17.443 1.00 60.06 90 PRO A CA 1
ATOM 706 C C . PRO A 1 90 ? -12.356 -0.749 18.342 1.00 60.06 90 PRO A C 1
ATOM 708 O O . PRO A 1 90 ? -11.678 -1.721 17.992 1.00 60.06 90 PRO A O 1
ATOM 711 N N . GLY A 1 91 ? -12.132 -0.108 19.496 1.00 62.22 91 GLY A N 1
ATOM 712 C CA . GLY A 1 91 ? -10.948 -0.305 20.327 1.00 62.22 91 GLY A CA 1
ATOM 713 C C . GLY A 1 91 ? -9.657 0.036 19.568 1.00 62.22 91 GLY A C 1
ATOM 714 O O . GLY A 1 91 ? -9.687 0.494 18.422 1.00 62.22 91 GLY A O 1
ATOM 715 N N . PRO A 1 92 ? -8.481 -0.156 20.178 1.00 61.84 92 PRO A N 1
ATOM 716 C CA . PRO A 1 92 ? -7.218 -0.005 19.478 1.00 61.84 92 PRO A CA 1
ATOM 717 C C . PRO A 1 92 ? -7.019 -1.139 18.451 1.00 61.84 92 PRO A C 1
ATOM 719 O O . PRO A 1 92 ? -6.566 -2.244 18.747 1.00 61.84 92 PRO A O 1
ATOM 722 N N . VAL A 1 93 ? -7.328 -0.818 17.196 1.00 59.69 93 VAL A N 1
ATOM 723 C CA . VAL A 1 93 ? -7.355 -1.711 16.022 1.00 59.69 93 VAL A CA 1
ATOM 724 C C . VAL A 1 93 ? -6.043 -2.466 15.778 1.00 59.69 93 VAL A C 1
ATOM 726 O O . VAL A 1 93 ? -6.063 -3.594 15.288 1.00 59.69 93 VAL A O 1
ATOM 729 N N . LEU A 1 94 ? -4.913 -1.865 16.152 1.00 60.50 94 LEU A N 1
ATOM 730 C CA . LEU A 1 94 ? -3.568 -2.416 15.960 1.00 60.50 94 LEU A CA 1
ATOM 731 C C . LEU A 1 94 ? -2.951 -3.011 17.238 1.00 60.50 94 LEU A C 1
ATOM 733 O O . LEU A 1 94 ? -1.834 -3.517 17.177 1.00 60.50 94 LEU A O 1
ATOM 737 N N . LEU A 1 95 ? -3.634 -2.941 18.389 1.00 58.84 95 LEU A N 1
ATOM 738 C CA . LEU A 1 95 ? -3.079 -3.378 19.681 1.00 58.84 95 LEU A CA 1
ATOM 739 C C . LEU A 1 95 ? -3.929 -4.391 20.451 1.00 58.84 95 LEU A C 1
ATOM 741 O O . LEU A 1 95 ? -3.389 -5.052 21.338 1.00 58.84 95 LEU A O 1
ATOM 745 N N . ASP A 1 96 ? -5.212 -4.556 20.132 1.00 51.03 96 ASP A N 1
ATOM 746 C CA . ASP A 1 96 ? -6.043 -5.507 20.869 1.00 51.03 96 ASP A CA 1
ATOM 747 C C . ASP A 1 96 ? -5.898 -6.932 20.346 1.00 51.03 96 ASP A C 1
ATOM 749 O O . ASP A 1 96 ? -6.378 -7.271 19.259 1.00 51.03 96 ASP A O 1
ATOM 753 N N . GLY A 1 97 ? -5.290 -7.766 21.193 1.00 44.22 97 GLY A N 1
ATOM 754 C CA . GLY A 1 97 ? -5.454 -9.213 21.168 1.00 44.22 97 GLY A CA 1
ATOM 755 C C . GLY A 1 97 ? -4.158 -9.970 21.395 1.00 44.22 97 GLY A C 1
ATOM 756 O O . GLY A 1 97 ? -3.649 -10.548 20.444 1.00 44.22 97 GLY A O 1
ATOM 757 N N . GLY A 1 98 ? -3.637 -9.968 22.633 1.00 45.69 98 GLY A N 1
ATOM 758 C CA . GLY A 1 98 ? -2.675 -10.959 23.141 1.00 45.69 98 GLY A CA 1
ATOM 759 C C . GLY A 1 98 ? -1.720 -11.527 22.093 1.00 45.69 98 GLY A C 1
ATOM 760 O O . GLY A 1 98 ? -1.704 -12.740 21.889 1.00 45.69 98 GLY A O 1
ATOM 761 N N . ALA A 1 99 ? -1.001 -10.656 21.373 1.00 44.44 99 ALA A N 1
ATOM 762 C CA . ALA A 1 99 ? -0.213 -11.067 20.222 1.00 44.44 99 ALA A CA 1
ATOM 763 C C . ALA A 1 99 ? 0.821 -12.091 20.695 1.00 44.44 99 ALA A C 1
ATOM 765 O O . ALA A 1 99 ? 1.781 -11.756 21.395 1.00 44.44 99 ALA A O 1
ATOM 766 N N . ARG A 1 100 ? 0.573 -13.365 20.368 1.00 46.31 100 ARG A N 1
ATOM 767 C CA . ARG A 1 100 ? 1.455 -14.487 20.688 1.00 46.31 100 ARG A CA 1
ATOM 768 C C . ARG A 1 100 ? 2.847 -14.080 20.203 1.00 46.31 100 ARG A C 1
ATOM 770 O O . ARG A 1 100 ? 2.966 -13.559 19.100 1.00 46.31 100 ARG A O 1
ATOM 777 N N . HIS A 1 101 ? 3.887 -14.263 21.014 1.00 47.81 101 HIS A N 1
ATOM 778 C CA . HIS A 1 101 ? 5.258 -13.803 20.721 1.00 47.81 101 HIS A CA 1
ATOM 779 C C . HIS A 1 101 ? 5.752 -14.164 19.297 1.00 47.81 101 HIS A C 1
ATOM 781 O O . HIS A 1 101 ? 6.580 -13.462 18.723 1.00 47.81 101 HIS A O 1
ATOM 787 N N . THR A 1 102 ? 5.174 -15.206 18.697 1.00 44.81 102 THR A N 1
ATOM 788 C CA . THR A 1 102 ? 5.330 -15.624 17.299 1.00 44.81 102 THR A CA 1
ATOM 789 C C . THR A 1 102 ? 4.882 -14.593 16.255 1.00 44.81 102 THR A C 1
ATOM 791 O O . THR A 1 102 ? 5.519 -14.491 15.215 1.00 44.81 102 THR A O 1
ATOM 794 N N . THR A 1 103 ? 3.826 -13.811 16.497 1.00 46.41 103 THR A N 1
ATOM 795 C CA . THR A 1 103 ? 3.325 -12.793 15.554 1.00 46.41 103 THR A CA 1
ATOM 796 C C . THR A 1 103 ? 4.272 -11.599 15.489 1.00 46.41 103 THR A C 1
ATOM 798 O O . THR A 1 103 ? 4.545 -11.085 14.415 1.00 46.41 103 THR A O 1
ATOM 801 N N . LEU A 1 104 ? 4.841 -11.208 16.631 1.00 43.22 104 LEU A N 1
ATOM 802 C CA . LEU A 1 104 ? 5.828 -10.130 16.728 1.00 43.22 104 LEU A CA 1
ATOM 803 C C . LEU A 1 104 ? 7.169 -10.557 16.106 1.00 43.22 104 LEU A C 1
ATOM 805 O O . LEU A 1 104 ? 7.788 -9.789 15.378 1.00 43.22 104 LEU A O 1
ATOM 809 N N . ALA A 1 105 ? 7.561 -11.822 16.300 1.00 45.00 105 ALA A N 1
ATOM 810 C CA . ALA A 1 105 ? 8.702 -12.415 15.609 1.00 45.00 105 ALA A CA 1
ATOM 811 C C . ALA A 1 105 ? 8.485 -12.470 14.088 1.00 45.00 105 ALA A C 1
ATOM 813 O O . ALA A 1 105 ? 9.380 -12.089 13.349 1.00 45.00 105 ALA A O 1
ATOM 814 N N . ALA A 1 106 ? 7.300 -12.864 13.609 1.00 45.56 106 ALA A N 1
ATOM 815 C CA . ALA A 1 106 ? 6.982 -12.882 12.180 1.00 45.56 106 ALA A CA 1
ATOM 816 C C . ALA A 1 106 ? 7.017 -11.471 11.566 1.00 45.56 106 ALA A C 1
ATOM 818 O O . ALA A 1 106 ? 7.622 -11.271 10.522 1.00 45.56 106 ALA A O 1
ATOM 819 N N . ILE A 1 107 ? 6.448 -10.480 12.249 1.00 45.72 107 ILE A N 1
ATOM 820 C CA . ILE A 1 107 ? 6.402 -9.068 11.833 1.00 45.72 107 ILE A CA 1
ATOM 821 C C . ILE A 1 107 ? 7.806 -8.434 11.746 1.00 45.72 107 ILE A C 1
ATOM 823 O O . ILE A 1 107 ? 8.027 -7.575 10.899 1.00 45.72 107 ILE A O 1
ATOM 827 N N . VAL A 1 108 ? 8.767 -8.876 12.568 1.00 48.59 108 VAL A N 1
ATOM 828 C CA . VAL A 1 108 ? 10.164 -8.388 12.562 1.00 48.59 108 VAL A CA 1
ATOM 829 C C . VAL A 1 108 ? 11.083 -9.224 11.660 1.00 48.59 108 VAL A C 1
ATOM 831 O O . VAL A 1 108 ? 12.001 -8.677 11.052 1.00 48.59 108 VAL A O 1
ATOM 834 N N . LEU A 1 109 ? 10.834 -10.533 11.533 1.00 48.16 109 LEU A N 1
ATOM 835 C CA . LEU A 1 109 ? 11.678 -11.462 10.771 1.00 48.16 109 LEU A CA 1
ATOM 836 C C . LEU A 1 109 ? 11.249 -11.667 9.320 1.00 48.16 109 LEU A C 1
ATOM 838 O O . LEU A 1 109 ? 12.099 -12.069 8.545 1.00 48.16 109 LEU A O 1
ATOM 842 N N . LEU A 1 110 ? 9.995 -11.427 8.926 1.00 48.00 110 LEU A N 1
ATOM 843 C CA . LEU A 1 110 ? 9.562 -11.459 7.515 1.00 48.00 110 LEU A CA 1
ATOM 844 C C . LEU A 1 110 ? 10.083 -10.289 6.658 1.00 48.00 110 LEU A C 1
ATOM 846 O O . LEU A 1 110 ? 10.331 -10.513 5.472 1.00 48.00 110 LEU A O 1
ATOM 850 N N . PRO A 1 111 ? 10.302 -9.079 7.205 1.00 49.97 111 PRO A N 1
ATOM 851 C CA . PRO A 1 111 ? 10.861 -7.962 6.465 1.00 49.97 111 PRO A CA 1
ATOM 852 C C . PRO A 1 111 ? 12.200 -8.199 5.775 1.00 49.97 111 PRO A C 1
ATOM 854 O O . PRO A 1 111 ? 12.345 -7.909 4.591 1.00 49.97 111 PRO A O 1
ATOM 857 N N . ALA A 1 112 ? 13.182 -8.736 6.497 1.00 47.12 112 ALA A N 1
ATOM 858 C CA . ALA A 1 112 ? 14.530 -8.914 5.966 1.00 47.12 112 ALA A CA 1
ATOM 859 C C . ALA A 1 112 ? 14.603 -9.971 4.837 1.00 47.12 112 ALA A C 1
ATOM 861 O O . ALA A 1 112 ? 15.198 -9.677 3.801 1.00 47.12 112 ALA A O 1
ATOM 862 N N . PRO A 1 113 ? 13.954 -11.149 4.943 1.00 49.56 113 PRO A N 1
ATOM 863 C CA . PRO A 1 113 ? 13.777 -12.081 3.837 1.00 49.56 113 PRO A CA 1
ATOM 864 C C . PRO A 1 113 ? 12.964 -11.486 2.691 1.00 49.56 113 PRO A C 1
ATOM 866 O O . PRO A 1 113 ? 13.309 -11.734 1.547 1.00 49.56 113 PRO A O 1
ATOM 869 N N . ALA A 1 114 ? 11.918 -10.694 2.954 1.00 49.47 114 ALA A N 1
ATOM 870 C CA . ALA A 1 114 ? 11.132 -10.065 1.891 1.00 49.47 114 ALA A CA 1
ATOM 871 C C . ALA A 1 114 ? 11.940 -9.017 1.108 1.00 49.47 114 ALA A C 1
ATOM 873 O O . ALA A 1 114 ? 11.805 -8.955 -0.109 1.00 49.47 114 ALA A O 1
ATOM 874 N N . LEU A 1 115 ? 12.815 -8.250 1.771 1.00 51.00 115 LEU A N 1
ATOM 875 C CA . LEU A 1 115 ? 13.779 -7.358 1.112 1.00 51.00 115 LEU A CA 1
ATOM 876 C C . LEU A 1 115 ? 14.823 -8.140 0.315 1.00 51.00 115 LEU A C 1
ATOM 878 O O . LEU A 1 115 ? 15.049 -7.818 -0.842 1.00 51.00 115 LEU A O 1
ATOM 882 N N . LEU A 1 116 ? 15.405 -9.195 0.892 1.00 52.12 116 LEU A N 1
ATOM 883 C CA . LEU A 1 116 ? 16.368 -10.056 0.193 1.00 52.12 116 LEU A CA 1
ATOM 884 C C . LEU A 1 116 ? 15.746 -10.753 -1.024 1.00 52.12 116 LEU A C 1
ATOM 886 O O . LEU A 1 116 ? 16.378 -10.832 -2.072 1.00 52.12 116 LEU A O 1
ATOM 890 N N . ILE A 1 117 ? 14.506 -11.234 -0.907 1.00 54.22 117 ILE A N 1
ATOM 891 C CA . ILE A 1 117 ? 13.746 -11.822 -2.014 1.00 54.22 117 ILE A CA 1
ATOM 892 C C . ILE A 1 117 ? 13.372 -10.736 -3.023 1.00 54.22 117 ILE A C 1
ATOM 894 O O . ILE A 1 117 ? 13.477 -10.984 -4.215 1.00 54.22 117 ILE A O 1
ATOM 898 N N . GLY A 1 118 ? 12.973 -9.543 -2.578 1.00 53.34 118 GLY A N 1
ATOM 899 C CA . GLY A 1 118 ? 12.656 -8.406 -3.441 1.00 53.34 118 GLY A CA 1
ATOM 900 C C . GLY A 1 118 ? 13.850 -7.969 -4.287 1.00 53.34 118 GLY A C 1
ATOM 901 O O . GLY A 1 118 ? 13.730 -7.913 -5.507 1.00 53.34 118 GLY A O 1
ATOM 902 N N . ASP A 1 119 ? 15.009 -7.756 -3.664 1.00 49.62 119 ASP A N 1
ATOM 903 C CA . ASP A 1 119 ? 16.265 -7.437 -4.354 1.00 49.62 119 ASP A CA 1
ATOM 904 C C . ASP A 1 119 ? 16.707 -8.582 -5.271 1.00 49.62 119 ASP A C 1
ATOM 906 O O . ASP A 1 119 ? 17.104 -8.343 -6.410 1.00 49.62 119 ASP A O 1
ATOM 910 N N . TYR A 1 120 ? 16.596 -9.838 -4.823 1.00 54.69 120 TYR A N 1
ATOM 911 C CA . TYR A 1 120 ? 16.934 -11.001 -5.645 1.00 54.69 120 TYR A CA 1
ATOM 912 C C . TYR A 1 120 ? 16.021 -11.125 -6.870 1.00 54.69 120 TYR A C 1
ATOM 914 O O . TYR A 1 120 ? 16.507 -11.334 -7.982 1.00 54.69 120 TYR A O 1
ATOM 922 N N . VAL A 1 121 ? 14.708 -10.969 -6.689 1.00 53.97 121 VAL A N 1
ATOM 923 C CA . VAL A 1 121 ? 13.711 -11.013 -7.762 1.00 53.97 121 VAL A CA 1
ATOM 924 C C . VAL A 1 121 ? 13.922 -9.845 -8.718 1.00 53.97 121 VAL A C 1
ATOM 926 O O . VAL A 1 121 ? 13.963 -10.077 -9.918 1.00 53.97 121 VAL A O 1
ATOM 929 N N . MET A 1 122 ? 14.147 -8.625 -8.230 1.00 54.38 122 MET A N 1
ATOM 930 C CA . MET A 1 122 ? 14.432 -7.468 -9.088 1.00 54.38 122 MET A CA 1
ATOM 931 C C . MET A 1 122 ? 15.751 -7.619 -9.854 1.00 54.38 122 MET A C 1
ATOM 933 O O . MET A 1 122 ? 15.816 -7.263 -11.025 1.00 54.38 122 MET A O 1
ATOM 937 N N . ALA A 1 123 ? 16.776 -8.224 -9.250 1.00 53.62 123 ALA A N 1
ATOM 938 C CA . ALA A 1 123 ? 18.034 -8.526 -9.933 1.00 53.62 123 ALA A CA 1
ATOM 939 C C . ALA A 1 123 ? 17.910 -9.641 -10.995 1.00 53.62 123 ALA A C 1
ATOM 941 O O . ALA A 1 123 ? 18.737 -9.707 -11.905 1.00 53.62 123 ALA A O 1
ATOM 942 N N . HIS A 1 124 ? 16.900 -10.518 -10.896 1.00 51.44 124 HIS A N 1
ATOM 943 C CA . HIS A 1 124 ? 16.694 -11.662 -11.801 1.00 51.44 124 HIS A CA 1
ATOM 944 C C . HIS A 1 124 ? 15.493 -11.513 -12.748 1.00 51.44 124 HIS A C 1
ATOM 946 O O . HIS A 1 124 ? 15.376 -12.282 -13.708 1.00 51.44 124 HIS A O 1
ATOM 952 N N . ILE A 1 125 ? 14.637 -10.506 -12.553 1.00 55.78 125 ILE A N 1
ATOM 953 C CA . ILE A 1 125 ? 13.750 -9.973 -13.590 1.00 55.78 125 ILE A CA 1
ATOM 954 C C . ILE A 1 125 ? 14.661 -9.209 -14.554 1.00 55.78 125 ILE A C 1
ATOM 956 O O . ILE A 1 125 ? 14.893 -8.012 -14.456 1.00 55.78 125 ILE A O 1
ATOM 960 N N . SER A 1 126 ? 15.291 -9.979 -15.434 1.00 44.62 126 SER A N 1
ATOM 961 C CA . SER A 1 126 ? 16.220 -9.514 -16.453 1.00 44.62 126 SER A CA 1
ATOM 962 C C . SER A 1 126 ? 15.678 -8.297 -17.224 1.00 44.62 126 SER A C 1
ATOM 964 O O . SER A 1 126 ? 14.502 -8.308 -17.593 1.00 44.62 126 SER A O 1
ATOM 966 N N . PRO A 1 127 ? 16.537 -7.344 -17.642 1.00 50.81 127 PRO A N 1
ATOM 967 C CA . PRO A 1 127 ? 16.173 -6.281 -18.589 1.00 50.81 127 PRO A CA 1
ATOM 968 C C . PRO A 1 127 ? 15.831 -6.800 -20.007 1.00 50.81 127 PRO A C 1
ATOM 970 O O . PRO A 1 127 ? 15.724 -6.026 -20.954 1.00 50.81 127 PRO A O 1
ATOM 973 N N . ARG A 1 128 ? 15.713 -8.122 -20.205 1.00 47.50 128 ARG A N 1
ATOM 974 C CA . ARG A 1 128 ? 15.392 -8.774 -21.484 1.00 47.50 128 ARG A CA 1
ATOM 975 C C . ARG A 1 128 ? 14.442 -9.953 -21.294 1.00 47.50 128 ARG A C 1
ATOM 977 O O . ARG A 1 128 ? 14.715 -11.069 -21.738 1.00 47.50 128 ARG A O 1
ATOM 984 N N . CYS A 1 129 ? 13.307 -9.729 -20.644 1.00 57.94 129 CYS A N 1
ATOM 985 C CA . CYS A 1 129 ? 12.200 -10.666 -20.780 1.00 57.94 129 CYS A CA 1
ATOM 986 C C . CYS A 1 129 ? 11.738 -10.624 -22.256 1.00 57.94 129 CYS A C 1
ATOM 988 O O . CYS A 1 129 ? 11.402 -9.572 -22.787 1.00 57.94 129 CYS A O 1
ATOM 990 N N . THR A 1 130 ? 11.836 -11.744 -22.976 1.00 57.41 130 THR A N 1
ATOM 991 C CA . THR A 1 130 ? 11.478 -11.836 -24.404 1.00 57.41 130 THR A CA 1
ATOM 992 C C . THR A 1 130 ? 10.423 -12.924 -24.605 1.00 57.41 130 THR A C 1
ATOM 994 O O . THR A 1 130 ? 10.497 -13.999 -24.011 1.00 57.41 130 THR A O 1
ATOM 997 N N . GLY A 1 131 ? 9.401 -12.637 -25.421 1.00 67.00 131 GLY A N 1
ATOM 998 C CA . GLY A 1 131 ? 8.327 -13.576 -25.776 1.00 67.00 131 GLY A CA 1
ATOM 999 C C . GLY A 1 131 ? 6.990 -13.361 -25.050 1.00 67.00 131 GLY A C 1
ATOM 1000 O O . GLY A 1 131 ? 6.792 -12.385 -24.331 1.00 67.00 131 GLY A O 1
ATOM 1001 N N . ALA A 1 132 ? 6.048 -14.295 -25.238 1.00 65.81 132 ALA A N 1
ATOM 1002 C CA . ALA A 1 132 ? 4.652 -14.175 -24.785 1.00 65.81 132 ALA A CA 1
ATOM 1003 C C . ALA A 1 132 ? 4.485 -14.021 -23.261 1.00 65.81 132 ALA A C 1
ATOM 1005 O O . ALA A 1 132 ? 3.535 -13.396 -22.796 1.00 65.81 132 ALA A O 1
ATOM 1006 N N . LYS A 1 133 ? 5.429 -14.556 -22.475 1.00 65.06 133 LYS A N 1
ATOM 1007 C CA . LYS A 1 133 ? 5.447 -14.374 -21.018 1.00 65.06 133 LYS A CA 1
ATOM 1008 C C . LYS A 1 133 ? 5.720 -12.916 -20.640 1.00 65.06 133 LYS A C 1
ATOM 1010 O O . LYS A 1 133 ? 5.068 -12.417 -19.735 1.00 65.06 133 LYS A O 1
ATOM 1015 N N . CYS A 1 134 ? 6.607 -12.224 -21.360 1.00 69.38 134 CYS A N 1
ATOM 1016 C CA . CYS A 1 134 ? 6.879 -10.802 -21.133 1.00 69.38 134 CYS A CA 1
ATOM 1017 C C . CYS A 1 134 ? 5.649 -9.953 -21.422 1.00 69.38 134 CYS A C 1
ATOM 1019 O O . CYS A 1 134 ? 5.250 -9.165 -20.580 1.00 69.38 134 CYS A O 1
ATOM 1021 N N . ALA A 1 135 ? 4.990 -10.194 -22.558 1.00 68.31 135 ALA A N 1
ATOM 1022 C CA . ALA A 1 135 ? 3.774 -9.473 -22.925 1.00 68.31 135 ALA A CA 1
ATOM 1023 C C . ALA A 1 135 ? 2.657 -9.649 -21.879 1.00 68.31 135 ALA A C 1
ATOM 1025 O O . ALA A 1 135 ? 1.969 -8.691 -21.540 1.00 68.31 135 ALA A O 1
ATOM 1026 N N . ALA A 1 136 ? 2.503 -10.855 -21.317 1.00 69.62 136 ALA A N 1
ATOM 1027 C CA . ALA A 1 136 ? 1.561 -11.089 -20.225 1.00 69.62 136 ALA A CA 1
ATOM 1028 C C . ALA A 1 136 ? 1.969 -10.355 -18.933 1.00 69.62 136 ALA A C 1
ATOM 1030 O O . ALA A 1 136 ? 1.116 -9.766 -18.273 1.00 69.62 136 ALA A O 1
ATOM 1031 N N . PHE A 1 137 ? 3.257 -10.353 -18.576 1.00 70.25 137 PHE A N 1
ATOM 1032 C CA . PHE A 1 137 ? 3.757 -9.624 -17.406 1.00 70.25 137 PHE A CA 1
ATOM 1033 C C . PHE A 1 137 ? 3.620 -8.103 -17.559 1.00 70.25 137 PHE A C 1
ATOM 1035 O O . PHE A 1 137 ? 3.133 -7.458 -16.634 1.00 70.25 137 PHE A O 1
ATOM 1042 N N . GLU A 1 138 ? 3.968 -7.545 -18.719 1.00 71.75 138 GLU A N 1
ATOM 1043 C CA . GLU A 1 138 ? 3.787 -6.125 -19.047 1.00 71.75 138 GLU A CA 1
ATOM 1044 C C . GLU A 1 138 ? 2.308 -5.731 -19.023 1.00 71.75 138 GLU A C 1
ATOM 1046 O O . GLU A 1 138 ? 1.957 -4.676 -18.506 1.00 71.75 138 GLU A O 1
ATOM 1051 N N . PHE A 1 139 ? 1.412 -6.592 -19.511 1.00 73.81 139 PHE A N 1
ATOM 1052 C CA . PHE A 1 139 ? -0.026 -6.334 -19.434 1.00 73.81 139 PHE A CA 1
ATOM 1053 C C . PHE A 1 139 ? -0.537 -6.310 -17.982 1.00 73.81 139 PHE A C 1
ATOM 1055 O O . PHE A 1 139 ? -1.345 -5.458 -17.602 1.00 73.81 139 PHE A O 1
ATOM 1062 N N . ILE A 1 140 ? -0.060 -7.239 -17.147 1.00 74.25 140 ILE A N 1
ATOM 1063 C CA . ILE A 1 140 ? -0.503 -7.369 -15.755 1.00 74.25 140 ILE A CA 1
ATOM 1064 C C . ILE A 1 140 ? 0.081 -6.250 -14.884 1.00 74.25 140 ILE A C 1
ATOM 1066 O O . ILE A 1 140 ? -0.676 -5.583 -14.179 1.00 74.25 140 ILE A O 1
ATOM 1070 N N . PHE A 1 141 ? 1.395 -6.027 -14.925 1.00 74.19 141 PHE A N 1
ATOM 1071 C CA . PHE A 1 141 ? 2.108 -5.137 -13.998 1.00 74.19 141 PHE A CA 1
ATOM 1072 C C . PHE A 1 141 ? 2.483 -3.777 -14.596 1.00 74.19 141 PHE A C 1
ATOM 1074 O O . PHE A 1 141 ? 2.602 -2.807 -13.850 1.00 74.19 141 PHE A O 1
ATOM 1081 N N . GLY A 1 142 ? 2.527 -3.672 -15.921 1.00 75.81 142 GLY A N 1
ATOM 1082 C CA . GLY A 1 142 ? 2.898 -2.464 -16.655 1.00 75.81 142 GLY A CA 1
ATOM 1083 C C . GLY A 1 142 ? 4.247 -2.625 -17.337 1.00 75.81 142 GLY A C 1
ATOM 1084 O O . GLY A 1 142 ? 5.054 -3.473 -16.954 1.00 75.81 142 GLY A O 1
ATOM 1085 N N . SER A 1 143 ? 4.487 -1.806 -18.358 1.00 77.06 143 SER A N 1
ATOM 1086 C CA . SER A 1 143 ? 5.795 -1.725 -19.020 1.00 77.06 143 SER A CA 1
ATOM 1087 C C . SER A 1 143 ? 6.688 -0.616 -18.452 1.00 77.06 143 SER A C 1
ATOM 1089 O O . SER A 1 143 ? 7.823 -0.471 -18.896 1.00 77.06 143 SER A O 1
ATOM 1091 N N . ASP A 1 144 ? 6.178 0.218 -17.538 1.00 82.19 144 ASP A N 1
ATOM 1092 C CA . ASP A 1 144 ? 6.938 1.315 -16.938 1.00 82.19 144 ASP A CA 1
ATOM 1093 C C . ASP A 1 144 ? 7.757 0.822 -15.739 1.00 82.19 144 ASP A C 1
ATOM 1095 O O . ASP A 1 144 ? 7.220 0.446 -14.689 1.00 82.19 144 ASP A O 1
ATOM 1099 N N . GLU A 1 145 ? 9.077 0.819 -15.909 1.00 79.25 145 GLU A N 1
ATOM 1100 C CA . GLU A 1 145 ? 10.022 0.360 -14.892 1.00 79.25 145 GLU A CA 1
ATOM 1101 C C . GLU A 1 145 ? 9.966 1.225 -13.627 1.00 79.25 145 GLU A C 1
ATOM 1103 O O . GLU A 1 145 ? 10.058 0.696 -12.521 1.00 79.25 145 GLU A O 1
ATOM 1108 N N . ILE A 1 146 ? 9.749 2.539 -13.757 1.00 83.12 146 ILE A N 1
ATOM 1109 C CA . ILE A 1 146 ? 9.772 3.468 -12.622 1.00 83.12 146 ILE A CA 1
ATOM 1110 C C . ILE A 1 146 ? 8.577 3.193 -11.714 1.00 83.12 146 ILE A C 1
ATOM 1112 O O . ILE A 1 146 ? 8.751 2.962 -10.512 1.00 83.12 146 ILE A O 1
ATOM 1116 N N . PHE A 1 147 ? 7.366 3.173 -12.280 1.00 84.81 147 PHE A N 1
ATOM 1117 C CA . PHE A 1 147 ? 6.164 2.880 -11.498 1.00 84.81 147 PHE A CA 1
ATOM 1118 C C . PHE A 1 147 ? 6.245 1.492 -10.858 1.00 84.81 147 PHE A C 1
ATOM 1120 O O . PHE A 1 147 ? 5.965 1.342 -9.666 1.00 84.81 147 PHE A O 1
ATOM 1127 N N . THR A 1 148 ? 6.658 0.488 -11.636 1.00 81.81 148 THR A N 1
ATOM 1128 C CA . THR A 1 148 ? 6.744 -0.904 -11.181 1.00 81.81 148 THR A CA 1
ATOM 1129 C C . THR A 1 148 ? 7.699 -1.038 -9.999 1.00 81.81 148 THR A C 1
ATOM 1131 O O . THR A 1 148 ? 7.341 -1.644 -8.986 1.00 81.81 148 THR A O 1
ATOM 1134 N N . VAL A 1 149 ? 8.875 -0.410 -10.071 1.00 83.94 149 VAL A N 1
ATOM 1135 C CA . VAL A 1 149 ? 9.856 -0.415 -8.979 1.00 83.94 149 VAL A CA 1
ATOM 1136 C C . VAL A 1 149 ? 9.291 0.259 -7.728 1.00 83.94 149 VAL A C 1
ATOM 1138 O O . VAL A 1 149 ? 9.329 -0.342 -6.653 1.00 83.94 149 VAL A O 1
ATOM 1141 N N . PHE A 1 150 ? 8.699 1.454 -7.839 1.00 83.94 150 PHE A N 1
ATOM 1142 C CA . PHE A 1 150 ? 8.087 2.114 -6.679 1.00 83.94 150 PHE A CA 1
ATOM 1143 C C . PHE A 1 150 ? 6.931 1.297 -6.089 1.00 83.94 150 PHE A C 1
ATOM 1145 O O . PHE A 1 150 ? 6.819 1.189 -4.871 1.00 83.94 150 PHE A O 1
ATOM 1152 N N . TYR A 1 151 ? 6.065 0.710 -6.918 1.00 84.56 151 TYR A N 1
ATOM 1153 C CA . TYR A 1 151 ? 4.945 -0.130 -6.478 1.00 84.56 151 TYR A CA 1
ATOM 1154 C C . TYR A 1 151 ? 5.411 -1.364 -5.700 1.00 84.56 151 TYR A C 1
ATOM 1156 O O . TYR A 1 151 ? 4.921 -1.612 -4.594 1.00 84.56 151 TYR A O 1
ATOM 1164 N N . TRP A 1 152 ? 6.396 -2.102 -6.212 1.00 82.50 152 TRP A N 1
ATOM 1165 C CA . TRP A 1 152 ? 6.934 -3.279 -5.524 1.00 82.50 152 TRP A CA 1
ATOM 1166 C C . TRP A 1 152 ? 7.704 -2.920 -4.253 1.00 82.50 152 TRP A C 1
ATOM 1168 O O . TRP A 1 152 ? 7.476 -3.534 -3.207 1.00 82.50 152 TRP A O 1
ATOM 1178 N N . LEU A 1 153 ? 8.560 -1.895 -4.310 1.00 82.06 153 LEU A N 1
ATOM 1179 C CA . LEU A 1 153 ? 9.313 -1.440 -3.142 1.00 82.06 153 LEU A CA 1
ATOM 1180 C C . LEU A 1 153 ? 8.398 -0.894 -2.046 1.00 82.06 153 LEU A C 1
ATOM 1182 O O . LEU A 1 153 ? 8.640 -1.179 -0.878 1.00 82.06 153 LEU A O 1
ATOM 1186 N N . ASN A 1 154 ? 7.334 -0.165 -2.389 1.00 83.88 154 ASN A N 1
ATOM 1187 C CA . ASN A 1 154 ? 6.345 0.278 -1.405 1.00 83.88 154 ASN A CA 1
ATOM 1188 C C . ASN A 1 154 ? 5.539 -0.907 -0.858 1.00 83.88 154 ASN A C 1
ATOM 1190 O O . ASN A 1 154 ? 5.297 -0.966 0.342 1.00 83.88 154 ASN A O 1
ATOM 1194 N N . THR A 1 155 ? 5.184 -1.891 -1.691 1.00 80.62 155 THR A N 1
ATOM 1195 C CA . THR A 1 155 ? 4.470 -3.092 -1.222 1.00 80.62 155 THR A CA 1
ATOM 1196 C C . THR A 1 155 ? 5.243 -3.815 -0.127 1.00 80.62 155 THR A C 1
ATOM 1198 O O . THR A 1 155 ? 4.680 -4.135 0.918 1.00 80.62 155 THR A O 1
ATOM 1201 N N . ILE A 1 156 ? 6.541 -4.034 -0.334 1.00 80.12 156 ILE A N 1
ATOM 1202 C CA . ILE A 1 156 ? 7.390 -4.682 0.667 1.00 80.12 156 ILE A CA 1
ATOM 1203 C C . ILE A 1 156 ? 7.685 -3.691 1.795 1.00 80.12 156 ILE A C 1
ATOM 1205 O O . ILE A 1 156 ? 7.294 -3.922 2.936 1.00 80.12 156 ILE A O 1
ATOM 1209 N N . GLY A 1 157 ? 8.314 -2.560 1.472 1.00 73.19 157 GLY A N 1
ATOM 1210 C CA . GLY A 1 157 ? 8.829 -1.575 2.421 1.00 73.19 157 GLY A CA 1
ATOM 1211 C C . GLY A 1 157 ? 7.776 -1.017 3.375 1.00 73.19 157 GLY A C 1
ATOM 1212 O O . GLY A 1 157 ? 8.022 -0.946 4.579 1.00 73.19 157 GLY A O 1
ATOM 1213 N N . SER A 1 158 ? 6.577 -0.687 2.892 1.00 76.19 158 SER A N 1
ATOM 1214 C CA . SER A 1 158 ? 5.505 -0.176 3.755 1.00 76.19 158 SER A CA 1
ATOM 1215 C C . SER A 1 158 ? 4.981 -1.238 4.709 1.00 76.19 158 SER A C 1
ATOM 1217 O O . SER A 1 158 ? 4.749 -0.928 5.875 1.00 76.19 158 SER A O 1
ATOM 1219 N N . VAL A 1 159 ? 4.866 -2.500 4.279 1.00 79.62 159 VAL A N 1
ATOM 1220 C CA . VAL A 1 159 ? 4.523 -3.598 5.197 1.00 79.62 159 VAL A CA 1
ATOM 1221 C C . VAL A 1 159 ? 5.566 -3.703 6.310 1.00 79.62 159 VAL A C 1
ATOM 1223 O O . VAL A 1 159 ? 5.186 -3.891 7.466 1.00 79.62 159 VAL A O 1
ATOM 1226 N N . LEU A 1 160 ? 6.854 -3.510 6.000 1.00 77.38 160 LEU A N 1
ATOM 1227 C CA . LEU A 1 160 ? 7.938 -3.579 6.988 1.00 77.38 160 LEU A CA 1
ATOM 1228 C C . LEU A 1 160 ? 7.881 -2.416 7.970 1.00 77.38 160 LEU A C 1
ATOM 1230 O O . LEU A 1 160 ? 8.002 -2.612 9.177 1.00 77.38 160 LEU A O 1
ATOM 1234 N N . LEU A 1 161 ? 7.695 -1.203 7.454 1.00 73.81 161 LEU A N 1
ATOM 1235 C CA . LEU A 1 161 ? 7.642 0.004 8.268 1.00 73.81 161 LEU A CA 1
ATOM 1236 C C . LEU A 1 161 ? 6.412 0.002 9.174 1.00 73.81 161 LEU A C 1
ATOM 1238 O O . LEU A 1 161 ? 6.550 0.250 10.369 1.00 73.81 161 LEU A O 1
ATOM 1242 N N . ILE A 1 162 ? 5.234 -0.352 8.655 1.00 78.75 162 ILE A N 1
ATOM 1243 C CA . ILE A 1 162 ? 4.011 -0.501 9.459 1.00 78.75 162 ILE A CA 1
ATOM 1244 C C . ILE A 1 162 ? 4.238 -1.541 10.561 1.00 78.75 162 ILE A C 1
ATOM 1246 O O . ILE A 1 162 ? 3.963 -1.281 11.732 1.00 78.75 162 ILE A O 1
ATOM 1250 N N . SER A 1 163 ? 4.803 -2.692 10.197 1.00 76.69 163 SER A N 1
ATOM 1251 C CA . SER A 1 163 ? 5.168 -3.777 11.111 1.00 76.69 163 SER A CA 1
ATOM 1252 C C . SER A 1 163 ? 6.116 -3.321 12.226 1.00 76.69 163 SER A C 1
ATOM 1254 O O . SER A 1 163 ? 5.877 -3.590 13.410 1.00 76.69 163 SER A O 1
ATOM 1256 N N . GLY A 1 164 ? 7.164 -2.579 11.867 1.00 68.62 164 GLY A N 1
ATOM 1257 C CA . GLY A 1 164 ? 8.129 -2.006 12.800 1.00 68.62 164 GLY A CA 1
ATOM 1258 C C . GL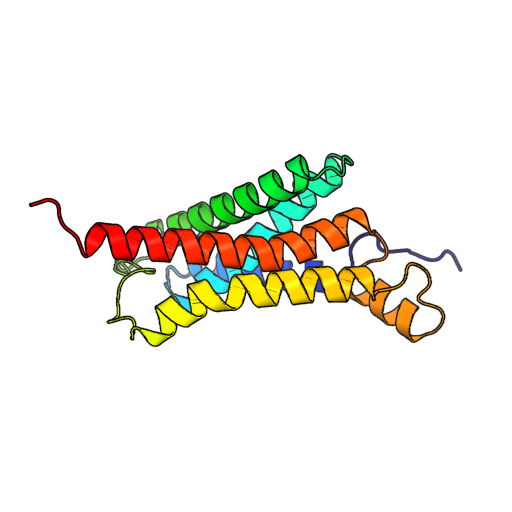Y A 1 164 ? 7.494 -0.980 13.735 1.00 68.62 164 GLY A C 1
ATOM 1259 O O . GLY A 1 164 ? 7.660 -1.079 14.950 1.00 68.62 164 GLY A O 1
ATOM 1260 N N . VAL A 1 165 ? 6.704 -0.046 13.199 1.00 71.62 165 VAL A N 1
ATOM 1261 C CA . VAL A 1 165 ? 5.999 0.981 13.984 1.00 71.62 165 VAL A CA 1
ATOM 1262 C C . VAL A 1 165 ? 5.042 0.337 14.986 1.00 71.62 165 VAL A C 1
ATOM 1264 O O . VAL A 1 165 ? 5.079 0.673 16.170 1.00 71.62 165 VAL A O 1
ATOM 1267 N N . VAL A 1 166 ? 4.231 -0.631 14.554 1.00 74.69 166 VAL A N 1
ATOM 1268 C CA . VAL A 1 166 ? 3.319 -1.364 15.446 1.00 74.69 166 VAL A CA 1
ATOM 1269 C C . VAL A 1 166 ? 4.100 -2.099 16.540 1.00 74.69 166 VAL A C 1
ATOM 1271 O O . VAL A 1 166 ? 3.734 -2.020 17.713 1.00 74.69 166 VAL A O 1
ATOM 1274 N N . SER A 1 167 ? 5.211 -2.751 16.188 1.00 70.25 167 SER A N 1
ATOM 1275 C CA . SER A 1 167 ? 6.067 -3.458 17.150 1.00 70.25 167 SER A CA 1
ATOM 1276 C C . SER A 1 167 ? 6.666 -2.519 18.199 1.00 70.25 167 SER A C 1
ATOM 1278 O O . SER A 1 167 ? 6.623 -2.833 19.389 1.00 70.25 167 SER A O 1
ATOM 1280 N N . ILE A 1 168 ? 7.173 -1.353 17.783 1.00 68.12 168 ILE A N 1
ATOM 1281 C CA . ILE A 1 168 ? 7.711 -0.331 18.692 1.00 68.12 168 ILE A CA 1
ATOM 1282 C C . ILE A 1 168 ? 6.616 0.154 19.641 1.00 68.12 168 ILE A C 1
ATOM 1284 O O . ILE A 1 168 ? 6.822 0.142 20.850 1.00 68.12 168 ILE A O 1
ATOM 1288 N N . ILE A 1 169 ? 5.432 0.501 19.128 1.00 69.75 169 ILE A N 1
ATOM 1289 C CA . ILE A 1 169 ? 4.316 0.977 19.960 1.00 69.75 169 ILE A CA 1
ATOM 1290 C C . ILE A 1 169 ? 3.928 -0.069 21.014 1.00 69.75 169 ILE A C 1
ATOM 1292 O O . ILE A 1 169 ? 3.694 0.277 22.175 1.00 69.75 169 ILE A O 1
ATOM 1296 N N . ILE A 1 170 ? 3.878 -1.349 20.632 1.00 69.12 170 ILE A N 1
ATOM 1297 C CA . ILE A 1 170 ? 3.591 -2.450 21.561 1.00 69.12 170 ILE A CA 1
ATOM 1298 C C . ILE A 1 170 ? 4.689 -2.559 22.629 1.00 69.12 170 ILE A C 1
ATOM 1300 O O . ILE A 1 170 ? 4.372 -2.668 23.815 1.00 69.12 170 ILE A O 1
ATOM 1304 N N . LEU A 1 171 ? 5.965 -2.506 22.236 1.00 68.62 171 LEU A N 1
ATOM 1305 C CA . LEU A 1 171 ? 7.097 -2.574 23.166 1.00 68.62 171 LEU A CA 1
ATOM 1306 C C . LEU A 1 171 ? 7.092 -1.401 24.152 1.00 68.62 171 LEU A C 1
ATOM 1308 O O . LEU A 1 171 ? 7.161 -1.630 25.359 1.00 68.62 171 LEU A O 1
ATOM 1312 N N . THR A 1 172 ? 6.935 -0.166 23.670 1.00 67.38 172 THR A N 1
ATOM 1313 C CA . THR A 1 172 ? 6.915 1.039 24.513 1.00 67.38 172 THR A CA 1
ATOM 1314 C C . THR A 1 172 ? 5.768 1.010 25.523 1.00 67.38 172 THR A C 1
ATOM 1316 O O . THR A 1 172 ? 5.939 1.443 26.656 1.00 67.38 172 THR A O 1
ATOM 1319 N N . ARG A 1 173 ? 4.604 0.455 25.163 1.00 65.88 173 ARG A N 1
ATOM 1320 C CA . ARG A 1 173 ? 3.479 0.312 26.105 1.00 65.88 173 ARG A CA 1
ATOM 1321 C C . ARG A 1 173 ? 3.664 -0.821 27.116 1.00 65.88 173 ARG A C 1
ATOM 1323 O O . ARG A 1 173 ? 3.092 -0.752 28.199 1.00 65.88 173 ARG A O 1
ATOM 1330 N N . ARG A 1 174 ? 4.432 -1.864 26.778 1.00 66.19 174 ARG A N 1
ATOM 1331 C CA . ARG A 1 174 ? 4.705 -3.005 27.673 1.00 66.19 174 ARG A CA 1
ATOM 1332 C C . ARG A 1 174 ? 5.734 -2.675 28.756 1.00 66.19 174 ARG A C 1
ATOM 1334 O O . ARG A 1 174 ? 5.723 -3.320 29.801 1.00 66.19 174 ARG A O 1
ATOM 1341 N N . PHE A 1 175 ? 6.577 -1.672 28.524 1.00 63.78 175 PHE A N 1
ATOM 1342 C CA . PHE A 1 175 ? 7.486 -1.103 29.517 1.00 63.78 175 PHE A CA 1
ATOM 1343 C C . PHE A 1 175 ? 6.991 0.287 29.940 1.00 63.78 175 PHE A C 1
ATOM 1345 O O . PHE A 1 175 ? 7.571 1.288 29.521 1.00 63.78 175 PHE A O 1
ATOM 1352 N N . PRO A 1 176 ? 5.909 0.392 30.738 1.00 54.47 176 PRO A N 1
ATOM 1353 C CA . PRO A 1 176 ? 5.571 1.671 31.339 1.00 54.47 176 PRO A CA 1
ATOM 1354 C C . PRO A 1 176 ? 6.757 2.113 32.206 1.00 54.47 176 PRO A C 1
ATOM 1356 O O . PRO A 1 176 ? 7.246 1.327 33.021 1.00 54.47 176 PRO A O 1
ATOM 1359 N N . ASN A 1 177 ? 7.239 3.341 31.972 1.00 51.66 177 ASN A N 1
ATOM 1360 C CA . ASN A 1 177 ? 8.253 4.005 32.793 1.00 51.66 177 ASN A CA 1
ATOM 136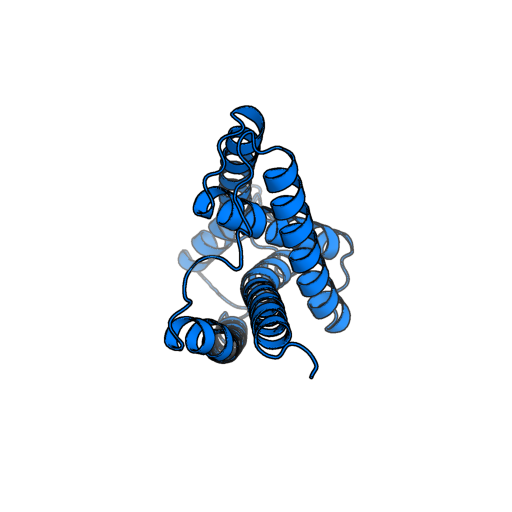1 C C . ASN A 1 177 ? 7.946 3.746 34.275 1.00 51.66 177 ASN A C 1
ATOM 1363 O O . ASN A 1 177 ? 6.875 4.123 34.756 1.00 51.66 177 ASN A O 1
ATOM 1367 N N . LYS A 1 178 ? 8.870 3.063 34.956 1.00 45.50 178 LYS A N 1
ATOM 1368 C CA . LYS A 1 178 ? 8.967 3.119 36.415 1.00 45.50 178 LYS A CA 1
ATOM 1369 C C . LYS A 1 178 ? 9.427 4.505 36.836 1.00 45.50 178 LYS A C 1
ATOM 1371 O O . LYS A 1 178 ? 10.251 5.082 36.090 1.00 45.50 178 LYS A O 1
#

Secondary structure (DSSP, 8-state):
------SS-HHHHHHHHHHHHHHHHHHHTT---HHHHHHHHHHHHHHHHHHHHHHH----HHHHHHHHHHHHHHHHHHHHHHHHT-SS----TTT-S---HHHHHHHHHSHHHHHHHHHHHHHHS-TT--SHHHHHHHHHH-S-HHHHHHHHHHHHHHHHHHHHHHHHHHHHHHS---